Protein AF-A0A521BA36-F1 (afdb_monomer_lite)

Sequence (105 aa):
MSGQNHEHHVSSAGQLWAVAAGLFILTILTVVMAKFVAIPPPFDVIVALSIALVKAFLVAAFFMNLYWDTKFNAMLLLMAVAFFILMVSITLLDMLYRVDVVPSF

InterPro domains:
  IPR005171 Cytochrome C oxidase subunit IV, prokaryotes [PF03626] (17-88)
  IPR011743 Caa(3)-type oxidase, subunit IV [TIGR02229] (8-98)

pLDDT: mean 88.0, std 13.38, range [42.66, 97.88]

Organism: NCBI:txid1302730

Structure (mmCIF, N/CA/C/O backbone):
data_AF-A0A521BA36-F1
#
_entry.id   AF-A0A521BA36-F1
#
loop_
_atom_site.group_PDB
_atom_site.id
_atom_site.type_symbol
_atom_site.label_atom_id
_atom_site.label_alt_id
_atom_site.label_comp_id
_atom_site.label_asym_id
_atom_site.label_entity_id
_atom_site.label_seq_id
_atom_site.pdbx_PDB_ins_code
_atom_site.Cartn_x
_atom_site.Cartn_y
_atom_site.Cartn_z
_atom_site.occupancy
_atom_site.B_iso_or_equiv
_atom_site.auth_seq_id
_atom_site.auth_comp_id
_atom_site.auth_asym_id
_atom_site.auth_atom_id
_atom_site.pdbx_PDB_model_num
ATOM 1 N N . MET A 1 1 ? -18.124 18.150 35.391 1.00 43.41 1 MET A N 1
ATOM 2 C CA . MET A 1 1 ? -17.380 16.978 34.880 1.00 43.41 1 MET A CA 1
ATOM 3 C C . MET A 1 1 ? -18.405 15.904 34.533 1.00 43.41 1 MET A C 1
ATOM 5 O O . MET A 1 1 ? -18.776 15.131 35.403 1.00 43.41 1 MET A O 1
ATOM 9 N N . SER A 1 2 ? -18.973 15.930 33.321 1.00 42.66 2 SER A N 1
ATOM 10 C CA . SER A 1 2 ? -19.913 14.891 32.875 1.00 42.66 2 SER A CA 1
ATOM 11 C C . SER A 1 2 ? -19.108 13.699 32.366 1.00 42.66 2 SER A C 1
ATOM 13 O O . SER A 1 2 ? -18.384 13.833 31.380 1.00 42.66 2 SER A O 1
ATOM 15 N N . GLY A 1 3 ? -19.205 12.564 33.058 1.00 50.50 3 GLY A N 1
ATOM 16 C CA . GLY A 1 3 ? -18.595 11.307 32.638 1.00 50.50 3 GLY A CA 1
ATOM 17 C C . GLY A 1 3 ? -19.179 10.856 31.305 1.00 50.50 3 GLY A C 1
ATOM 18 O O . GLY A 1 3 ? -20.315 10.393 31.250 1.00 50.50 3 GLY A O 1
ATOM 19 N N . GLN A 1 4 ? -18.416 11.027 30.228 1.00 53.12 4 GLN A N 1
ATOM 20 C CA . GLN A 1 4 ? -18.701 10.376 28.958 1.00 53.12 4 GLN A CA 1
ATOM 21 C C . GLN A 1 4 ? -18.216 8.933 29.089 1.00 53.12 4 GLN A C 1
ATOM 23 O O . GLN A 1 4 ? -17.017 8.675 29.174 1.00 53.12 4 GLN A O 1
ATOM 28 N N . ASN A 1 5 ? -19.158 7.997 29.174 1.00 47.16 5 ASN A N 1
ATOM 29 C CA . ASN A 1 5 ? -18.866 6.577 29.054 1.00 47.16 5 ASN A CA 1
ATOM 30 C C . ASN A 1 5 ? -18.422 6.330 27.610 1.00 47.16 5 ASN A C 1
ATOM 32 O O . ASN A 1 5 ? -19.253 6.213 26.712 1.00 47.16 5 ASN A O 1
ATOM 36 N N . HIS A 1 6 ? -17.111 6.320 27.377 1.00 50.31 6 HIS A N 1
ATOM 37 C CA . HIS A 1 6 ? -16.539 5.836 26.131 1.00 50.31 6 HIS A CA 1
ATOM 38 C C . HIS A 1 6 ? -16.849 4.339 26.041 1.00 50.31 6 HIS A C 1
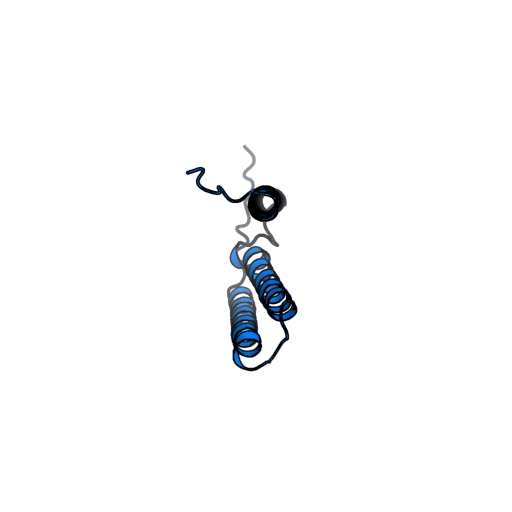ATOM 40 O O . HIS A 1 6 ? -16.138 3.519 26.622 1.00 50.31 6 HIS A O 1
ATOM 46 N N . GLU A 1 7 ? -17.945 3.979 25.369 1.00 51.84 7 GLU A N 1
ATOM 47 C CA . GLU A 1 7 ? -18.185 2.598 24.964 1.00 51.84 7 GLU A CA 1
ATOM 48 C C . GLU A 1 7 ? -16.989 2.158 24.116 1.00 51.84 7 GLU A C 1
ATOM 50 O O . GLU A 1 7 ? -16.784 2.607 22.988 1.00 51.84 7 GLU A O 1
ATOM 55 N N . HIS A 1 8 ? -16.144 1.320 24.708 1.00 50.41 8 HIS A N 1
ATOM 56 C CA . HIS A 1 8 ? -15.010 0.703 24.046 1.00 50.41 8 HIS A CA 1
ATOM 57 C C . HIS A 1 8 ? -15.593 -0.280 23.022 1.00 50.41 8 HIS A C 1
ATOM 59 O O . HIS A 1 8 ? -15.917 -1.417 23.363 1.00 50.41 8 HIS A O 1
ATOM 65 N N . HIS A 1 9 ? -15.822 0.170 21.784 1.00 57.59 9 HIS A N 1
ATOM 66 C CA . HIS A 1 9 ? -16.319 -0.694 20.714 1.00 57.59 9 HIS A CA 1
ATOM 67 C C . HIS A 1 9 ? -15.203 -1.663 20.315 1.00 57.59 9 HIS A C 1
ATOM 69 O O . HIS A 1 9 ? -14.395 -1.392 19.427 1.00 57.59 9 HIS A O 1
ATOM 75 N N . VAL A 1 10 ? -15.105 -2.773 21.045 1.00 62.84 10 VAL A N 1
ATOM 76 C CA . VAL A 1 10 ? -14.194 -3.867 20.728 1.00 62.84 10 VAL A CA 1
ATOM 77 C C . VAL A 1 10 ? -14.811 -4.629 19.562 1.00 62.84 10 VAL A C 1
ATOM 79 O O . VAL A 1 10 ? -15.920 -5.155 19.674 1.00 62.84 10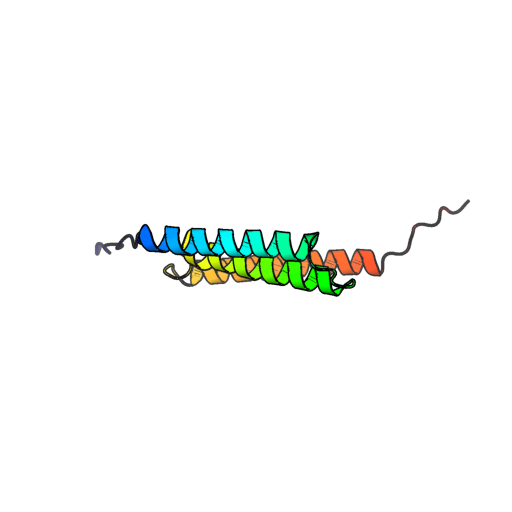 VAL A O 1
ATOM 82 N N . SER A 1 11 ? -14.112 -4.663 18.431 1.00 67.50 11 SER A N 1
ATOM 83 C CA . SER A 1 11 ? -14.543 -5.412 17.256 1.00 67.50 11 SER A CA 1
ATOM 84 C C . SER A 1 11 ? -14.768 -6.882 17.621 1.00 67.50 11 SER A C 1
ATOM 86 O O . SER A 1 11 ? -13.952 -7.520 18.291 1.00 67.50 11 SER A O 1
ATOM 88 N N . SER A 1 12 ? -15.921 -7.423 17.215 1.00 80.25 12 SER A N 1
ATOM 89 C CA . SER A 1 12 ? -16.283 -8.809 17.519 1.00 80.25 12 SER A CA 1
ATOM 90 C C . SER A 1 12 ? -15.224 -9.757 16.960 1.00 80.25 12 SER A C 1
ATOM 92 O O . SER A 1 12 ? -14.863 -9.672 15.783 1.00 80.25 12 SER A O 1
ATOM 94 N N . ALA A 1 13 ? -14.749 -10.696 17.783 1.00 82.50 13 ALA A N 1
ATOM 95 C CA . ALA A 1 13 ? -13.707 -11.648 17.395 1.00 82.50 13 ALA A CA 1
ATOM 96 C C . ALA A 1 13 ? -14.057 -12.412 16.103 1.00 82.50 13 ALA A C 1
ATOM 98 O O . ALA A 1 13 ? -13.178 -12.695 15.291 1.00 82.50 13 ALA A O 1
ATOM 99 N N . GLY A 1 14 ? -15.346 -12.688 15.868 1.00 86.69 14 GLY A N 1
ATOM 100 C CA . GLY A 1 14 ? -15.810 -13.331 14.637 1.00 86.69 14 GLY A CA 1
ATOM 101 C C . GLY A 1 14 ? -15.565 -12.489 13.381 1.00 86.69 14 GLY A C 1
ATOM 102 O O . GLY A 1 14 ? -15.202 -13.028 12.338 1.00 86.69 14 GLY A O 1
ATOM 103 N N . GLN A 1 15 ? -15.688 -11.164 13.479 1.00 86.88 15 GLN A N 1
ATOM 104 C CA . GLN A 1 15 ? -15.427 -10.272 12.353 1.00 86.88 15 GLN A CA 1
ATOM 105 C C . GLN A 1 15 ? -13.938 -10.228 12.000 1.00 86.88 15 GLN A C 1
ATOM 107 O O . GLN A 1 15 ? -13.588 -10.277 10.822 1.00 86.88 15 GLN A O 1
ATOM 112 N N . LEU A 1 16 ? -13.059 -10.194 13.004 1.00 89.75 16 LEU A N 1
ATOM 113 C CA . LEU A 1 16 ? -11.611 -10.218 12.785 1.00 89.75 16 LEU A CA 1
ATOM 114 C C . LEU A 1 16 ? -11.166 -11.519 12.106 1.00 89.75 16 LEU A C 1
ATOM 116 O O . LEU A 1 16 ? -10.366 -11.477 11.173 1.00 89.75 16 LEU A O 1
ATOM 120 N N . TRP A 1 17 ? -11.736 -12.661 12.501 1.00 92.62 17 TRP A N 1
ATOM 121 C CA . TRP A 1 17 ? -11.484 -13.942 11.836 1.00 92.62 17 TRP A CA 1
ATOM 122 C C . TRP A 1 17 ? -11.975 -13.973 10.386 1.00 92.62 17 TRP A C 1
ATOM 124 O O . TRP A 1 17 ? -11.270 -14.487 9.515 1.00 92.62 17 TRP A O 1
ATOM 134 N N . ALA A 1 18 ? -13.139 -13.384 10.098 1.00 92.19 18 ALA A N 1
ATOM 135 C CA . ALA A 1 18 ? -13.648 -13.285 8.732 1.00 92.19 18 ALA A CA 1
ATOM 136 C C . ALA A 1 18 ? -12.726 -12.436 7.836 1.00 92.19 18 ALA A C 1
ATOM 138 O O . ALA A 1 18 ? -12.382 -12.846 6.725 1.00 92.19 18 ALA A O 1
ATOM 139 N N . VAL A 1 19 ? -12.265 -11.283 8.332 1.00 93.88 19 VAL A N 1
ATOM 140 C CA . VAL A 1 19 ? -11.330 -10.418 7.592 1.00 93.88 19 VAL A CA 1
ATOM 141 C C . VAL A 1 19 ? -9.966 -11.096 7.441 1.00 93.88 19 VAL A C 1
ATOM 143 O O . VAL A 1 19 ? -9.384 -11.041 6.359 1.00 93.88 19 VAL A O 1
ATOM 146 N N . ALA A 1 20 ? -9.476 -11.793 8.471 1.00 93.81 20 ALA A N 1
ATOM 147 C CA . ALA A 1 20 ? -8.238 -12.569 8.399 1.00 93.81 20 ALA A CA 1
ATOM 148 C C . ALA A 1 20 ? -8.297 -13.629 7.289 1.00 93.81 20 ALA A C 1
ATOM 150 O O . ALA A 1 20 ? -7.379 -13.717 6.473 1.00 93.81 20 ALA A O 1
ATOM 151 N N . ALA A 1 21 ? -9.395 -14.385 7.203 1.00 95.56 21 ALA A N 1
ATOM 152 C CA . ALA A 1 21 ? -9.600 -15.353 6.128 1.00 95.56 21 ALA A CA 1
ATOM 153 C C . ALA A 1 21 ? -9.606 -14.672 4.746 1.00 95.56 21 ALA A C 1
ATOM 155 O O . ALA A 1 21 ? -8.940 -15.144 3.822 1.00 95.56 21 ALA A O 1
ATOM 156 N N . GLY A 1 22 ? -10.273 -13.520 4.616 1.00 95.69 22 GLY A N 1
ATOM 157 C CA . GLY A 1 22 ? -10.245 -12.710 3.394 1.00 95.69 22 GLY A CA 1
ATOM 158 C C . GLY A 1 22 ? -8.831 -12.274 2.989 1.00 95.69 22 GLY A C 1
ATOM 159 O O . GLY A 1 22 ? -8.450 -12.400 1.824 1.00 95.69 22 GLY A O 1
ATOM 160 N N . LEU A 1 23 ? -8.013 -11.829 3.948 1.00 96.38 23 LEU A N 1
ATOM 161 C CA . LEU A 1 23 ? -6.613 -11.458 3.710 1.00 96.38 23 LEU A CA 1
ATOM 162 C C . LEU A 1 23 ? -5.756 -12.653 3.276 1.00 96.38 23 LEU A C 1
ATOM 164 O O . LEU A 1 23 ? -4.902 -12.506 2.394 1.00 96.38 23 LEU A O 1
ATOM 168 N N . PHE A 1 24 ? -5.992 -13.834 3.847 1.00 96.69 24 PHE A N 1
ATOM 169 C CA . PHE A 1 24 ? -5.334 -15.067 3.413 1.00 96.69 24 PHE A CA 1
ATOM 170 C C . PHE A 1 24 ? -5.688 -15.412 1.964 1.00 96.69 24 PHE A C 1
ATOM 172 O O . PHE A 1 24 ? -4.786 -15.672 1.167 1.00 96.69 24 PHE A O 1
ATOM 179 N N . ILE A 1 25 ? -6.968 -15.327 1.591 1.00 97.06 25 ILE A N 1
ATOM 180 C CA . ILE A 1 25 ? -7.424 -15.563 0.212 1.00 97.06 25 ILE A CA 1
ATOM 181 C C . ILE A 1 25 ? -6.762 -14.572 -0.752 1.00 97.06 25 ILE A C 1
ATOM 183 O O . ILE A 1 25 ? -6.183 -14.983 -1.757 1.00 97.06 25 ILE A O 1
ATOM 187 N N . LEU A 1 26 ? -6.768 -13.276 -0.424 1.00 95.62 26 LEU A N 1
ATOM 188 C CA . LEU A 1 26 ? -6.087 -12.244 -1.215 1.00 95.62 26 LEU A CA 1
ATOM 189 C C . LEU A 1 26 ? -4.576 -12.508 -1.325 1.00 95.62 26 LEU A C 1
ATOM 191 O O . LEU A 1 26 ? -3.946 -12.135 -2.312 1.00 95.62 26 LEU A O 1
ATOM 195 N N . THR A 1 27 ? -3.965 -13.131 -0.318 1.00 96.31 27 THR A N 1
ATOM 196 C CA . THR A 1 27 ? -2.535 -13.475 -0.322 1.00 96.31 27 THR A CA 1
ATOM 197 C C . THR A 1 27 ? -2.226 -14.640 -1.236 1.00 96.31 27 THR A C 1
ATOM 199 O O . THR A 1 27 ? -1.314 -14.526 -2.055 1.00 96.31 27 THR A O 1
ATOM 202 N N . ILE A 1 28 ? -3.030 -15.697 -1.173 1.00 96.56 28 ILE A N 1
ATOM 203 C CA . ILE A 1 28 ? -2.958 -16.799 -2.131 1.00 96.56 28 ILE A CA 1
ATOM 204 C C . ILE A 1 28 ? -3.157 -16.252 -3.545 1.00 96.56 28 ILE A C 1
ATOM 206 O O . ILE A 1 28 ? -2.346 -16.539 -4.419 1.00 96.56 28 ILE A O 1
ATOM 210 N N . LEU A 1 29 ? -4.155 -15.386 -3.751 1.00 95.19 29 LEU A N 1
ATOM 211 C CA . LEU A 1 29 ? -4.407 -14.755 -5.043 1.00 95.19 29 LEU A CA 1
ATOM 212 C C . LEU A 1 29 ? -3.178 -13.995 -5.560 1.00 95.19 29 LEU A C 1
ATOM 214 O O . LEU A 1 29 ? -2.814 -14.171 -6.715 1.00 95.19 29 LEU A O 1
ATOM 218 N N . THR A 1 30 ? -2.491 -13.210 -4.724 1.00 94.81 30 THR A N 1
ATOM 219 C CA . THR A 1 30 ? -1.251 -12.527 -5.142 1.00 94.81 30 THR A CA 1
ATOM 220 C C . THR A 1 30 ? -0.172 -13.509 -5.584 1.00 94.81 30 THR A C 1
ATOM 222 O O . THR A 1 30 ? 0.459 -13.283 -6.611 1.00 94.81 30 THR A O 1
ATOM 225 N N . VAL A 1 31 ? 0.040 -14.601 -4.845 1.00 94.88 31 VAL A N 1
ATOM 226 C CA . VAL A 1 31 ? 1.040 -15.616 -5.219 1.00 94.88 31 VAL A CA 1
ATOM 227 C C . VAL A 1 31 ? 0.650 -16.308 -6.525 1.00 94.88 31 VAL A C 1
ATOM 229 O O . VAL A 1 31 ? 1.513 -16.537 -7.371 1.00 94.88 31 VAL A O 1
ATOM 232 N N . VAL A 1 32 ? -0.640 -16.601 -6.712 1.00 94.44 32 VAL A N 1
ATOM 233 C CA . VAL A 1 32 ? -1.162 -17.204 -7.943 1.00 94.44 32 VAL A CA 1
ATOM 234 C C . VAL A 1 32 ? -0.939 -16.276 -9.135 1.00 94.44 32 VAL A C 1
ATOM 236 O O . VAL A 1 32 ? -0.363 -16.709 -10.131 1.00 94.44 32 VAL A O 1
ATOM 239 N N . MET A 1 33 ? -1.320 -15.002 -9.015 1.00 92.88 33 MET A N 1
ATOM 240 C CA . MET A 1 33 ? -1.112 -14.007 -10.073 1.00 92.88 33 MET A CA 1
ATOM 241 C C . MET A 1 33 ? 0.374 -13.834 -10.398 1.00 92.88 33 MET A C 1
ATOM 243 O O . MET A 1 33 ? 0.732 -13.849 -11.565 1.00 92.88 33 MET A O 1
ATOM 247 N N . ALA A 1 34 ? 1.243 -13.765 -9.386 1.00 90.25 34 ALA A N 1
ATOM 248 C CA . ALA A 1 34 ? 2.668 -13.506 -9.587 1.00 90.25 34 ALA A CA 1
ATOM 249 C C . ALA A 1 34 ? 3.467 -14.704 -10.135 1.00 90.25 34 ALA A C 1
ATOM 251 O O . ALA A 1 34 ? 4.511 -14.510 -10.750 1.00 90.25 34 ALA A O 1
ATOM 252 N N . LYS A 1 35 ? 3.056 -15.952 -9.856 1.00 91.44 35 LYS A N 1
ATOM 253 C CA . LYS A 1 35 ? 3.842 -17.148 -10.231 1.00 91.44 35 LYS A CA 1
ATOM 254 C C . LYS A 1 35 ? 3.216 -18.014 -11.312 1.00 91.44 35 LYS A C 1
ATOM 256 O O . LYS A 1 35 ? 3.948 -18.729 -11.990 1.00 91.44 35 LYS A O 1
ATOM 261 N N . PHE A 1 36 ? 1.895 -18.004 -11.440 1.00 89.75 36 PHE A N 1
ATOM 262 C CA . PHE A 1 36 ? 1.179 -18.972 -12.273 1.00 89.75 36 PHE A CA 1
ATOM 263 C C . PHE A 1 36 ? 0.417 -18.322 -13.428 1.00 89.75 36 PHE A C 1
ATOM 265 O O . PHE A 1 36 ? -0.028 -19.030 -14.328 1.00 89.75 36 PHE A O 1
ATOM 272 N N . VAL A 1 37 ? 0.286 -16.993 -13.436 1.00 90.56 37 VAL A N 1
ATOM 273 C CA . VAL A 1 37 ? -0.353 -16.247 -14.522 1.00 90.56 37 VAL A CA 1
ATOM 274 C C . VAL A 1 37 ? 0.700 -15.413 -15.239 1.00 90.56 37 VAL A C 1
ATOM 276 O O . VAL A 1 37 ? 1.354 -14.569 -14.641 1.00 90.56 37 VAL A O 1
ATOM 279 N N . ALA A 1 38 ? 0.862 -15.644 -16.541 1.00 87.88 38 ALA A N 1
ATOM 280 C CA . ALA A 1 38 ? 1.753 -14.842 -17.368 1.00 87.88 38 ALA A CA 1
ATOM 281 C C . ALA A 1 38 ? 1.041 -13.549 -17.792 1.00 87.88 38 ALA A C 1
ATOM 283 O O . ALA A 1 38 ? 0.343 -13.516 -18.807 1.00 87.88 38 ALA A O 1
ATOM 284 N N . ILE A 1 39 ? 1.199 -12.491 -16.996 1.00 88.06 39 ILE A N 1
ATOM 285 C CA . ILE A 1 39 ? 0.727 -11.145 -17.334 1.00 88.06 39 ILE A CA 1
ATOM 286 C C . ILE A 1 39 ? 1.889 -10.380 -17.987 1.00 88.06 39 ILE A C 1
ATOM 288 O O . ILE A 1 39 ? 2.974 -10.312 -17.409 1.00 88.06 39 ILE A O 1
ATOM 292 N N . PRO A 1 40 ? 1.713 -9.801 -19.187 1.00 89.94 40 PRO A N 1
ATOM 293 C CA . PRO A 1 40 ? 2.778 -9.050 -19.836 1.00 89.94 40 PRO A CA 1
ATOM 294 C C . PRO A 1 40 ? 3.128 -7.773 -19.047 1.00 89.94 40 PRO A C 1
ATOM 296 O O . PRO A 1 40 ? 2.224 -7.059 -18.592 1.00 89.94 40 PRO A O 1
ATOM 299 N N . PRO A 1 41 ? 4.422 -7.427 -18.913 1.00 89.50 41 PRO A N 1
ATOM 300 C CA . PRO A 1 41 ? 4.829 -6.125 -18.395 1.00 89.50 41 PRO A CA 1
ATOM 301 C C . PRO A 1 41 ? 4.239 -4.986 -19.247 1.00 89.50 41 PRO A C 1
ATOM 303 O O . PRO A 1 41 ? 4.218 -5.108 -20.474 1.00 89.50 41 PRO A O 1
ATOM 306 N N . PRO A 1 42 ? 3.764 -3.876 -18.645 1.00 90.25 42 PRO A N 1
ATOM 307 C CA . PRO A 1 42 ? 3.827 -3.510 -17.222 1.00 90.25 42 PRO A CA 1
ATOM 308 C C . PRO A 1 42 ? 2.590 -3.918 -16.394 1.00 90.25 42 PRO A C 1
ATOM 310 O O . PRO A 1 42 ? 2.501 -3.579 -15.213 1.00 90.25 42 PRO A O 1
ATOM 313 N N . PHE A 1 43 ? 1.620 -4.618 -16.987 1.00 92.12 43 PHE A N 1
ATOM 314 C CA . PHE A 1 43 ? 0.326 -4.885 -16.350 1.00 92.12 43 PHE A CA 1
ATOM 315 C C . PHE A 1 43 ? 0.424 -5.791 -15.119 1.00 92.12 43 PHE A C 1
ATOM 317 O O . PHE A 1 43 ? -0.396 -5.659 -14.213 1.00 92.12 43 PHE A O 1
ATOM 324 N N . ASP A 1 44 ? 1.447 -6.644 -15.040 1.00 92.56 44 ASP A N 1
ATOM 325 C CA 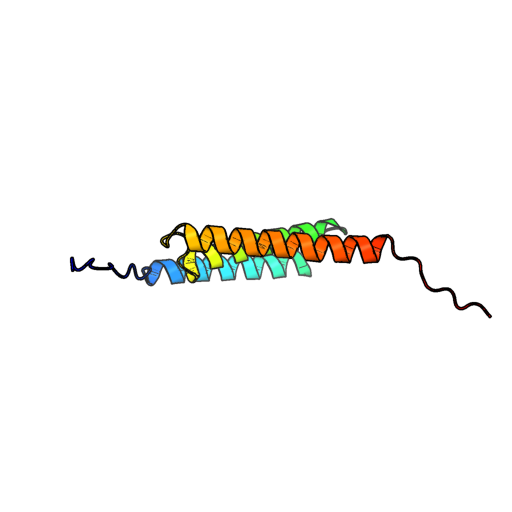. ASP A 1 44 ? 1.715 -7.485 -13.865 1.00 92.56 44 ASP A CA 1
ATOM 326 C C . ASP A 1 44 ? 1.876 -6.644 -12.583 1.00 92.56 44 ASP A C 1
ATOM 328 O O . ASP A 1 44 ? 1.206 -6.865 -11.573 1.00 92.56 44 ASP A O 1
ATOM 332 N N . VAL A 1 45 ? 2.663 -5.565 -12.660 1.00 92.44 45 VAL A N 1
ATOM 333 C CA . VAL A 1 45 ? 2.894 -4.653 -11.529 1.00 92.44 45 VAL A CA 1
ATOM 334 C C . VAL A 1 45 ? 1.605 -3.94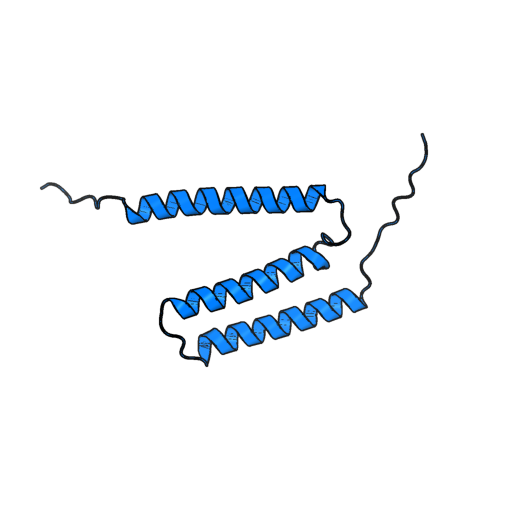4 -11.116 1.00 92.44 45 VAL A C 1
ATOM 336 O O . VAL A 1 45 ? 1.321 -3.816 -9.925 1.00 92.44 45 VAL A O 1
ATOM 339 N N . ILE A 1 46 ? 0.794 -3.513 -12.087 1.00 94.38 46 ILE A N 1
ATOM 340 C CA . ILE A 1 46 ? -0.487 -2.843 -11.821 1.00 94.38 46 ILE A CA 1
ATOM 341 C C . ILE A 1 46 ? -1.434 -3.792 -11.078 1.00 94.38 46 ILE A C 1
ATOM 343 O O . ILE A 1 46 ? -2.061 -3.393 -10.092 1.00 94.38 46 ILE A O 1
ATOM 347 N N . VAL A 1 47 ? -1.516 -5.054 -11.505 1.00 93.94 47 VAL A N 1
ATOM 348 C CA . VAL A 1 47 ? -2.352 -6.073 -10.855 1.00 93.94 47 VAL A CA 1
ATOM 349 C C . VAL A 1 47 ? -1.850 -6.366 -9.440 1.00 93.94 47 VAL A C 1
ATOM 351 O O . VAL A 1 47 ? -2.647 -6.359 -8.497 1.00 93.94 47 VAL A O 1
ATOM 354 N N . ALA A 1 48 ? -0.541 -6.547 -9.259 1.00 93.94 48 ALA A N 1
ATOM 355 C CA . ALA A 1 48 ? 0.056 -6.791 -7.949 1.00 93.94 48 ALA A CA 1
ATOM 356 C C . ALA A 1 48 ? -0.224 -5.642 -6.960 1.00 93.94 48 ALA A C 1
ATOM 358 O O . ALA A 1 48 ? -0.673 -5.888 -5.834 1.00 93.94 48 ALA A O 1
ATOM 359 N N . LEU A 1 49 ? -0.033 -4.391 -7.391 1.00 95.31 49 LEU A N 1
ATOM 360 C CA . LEU A 1 49 ? -0.315 -3.200 -6.584 1.00 95.31 49 LEU A CA 1
ATOM 361 C C . LEU A 1 49 ? -1.808 -3.041 -6.279 1.00 95.31 49 LEU A C 1
ATOM 363 O O . LEU A 1 49 ? -2.164 -2.694 -5.153 1.00 95.31 49 LEU A O 1
ATOM 367 N N . SER A 1 50 ? -2.686 -3.348 -7.235 1.00 95.62 50 SER A N 1
ATOM 368 C CA . SER A 1 50 ? -4.139 -3.295 -7.024 1.00 95.62 50 SER A CA 1
ATOM 369 C C . SER A 1 50 ? -4.578 -4.269 -5.929 1.00 95.62 50 SER A C 1
ATOM 371 O O . SER A 1 50 ? -5.315 -3.895 -5.015 1.00 95.62 50 SER A O 1
ATOM 373 N N . ILE A 1 51 ? -4.072 -5.507 -5.956 1.00 96.06 51 ILE A N 1
ATOM 374 C CA . ILE A 1 51 ? -4.373 -6.498 -4.914 1.00 96.06 51 ILE A CA 1
ATOM 375 C C . ILE A 1 51 ? -3.785 -6.058 -3.563 1.00 96.06 51 ILE A C 1
ATOM 377 O O . ILE A 1 51 ? -4.434 -6.213 -2.524 1.00 96.06 51 ILE A O 1
ATOM 381 N N . ALA A 1 52 ? -2.576 -5.488 -3.556 1.00 96.38 52 ALA A N 1
ATOM 382 C CA . ALA A 1 52 ? -1.953 -4.967 -2.341 1.00 96.38 52 ALA A CA 1
ATOM 383 C C . ALA A 1 52 ? -2.763 -3.819 -1.711 1.00 96.38 52 ALA A C 1
ATOM 385 O O . ALA A 1 52 ? -2.949 -3.810 -0.493 1.00 96.38 52 ALA A O 1
ATOM 386 N N . LEU A 1 53 ? -3.310 -2.905 -2.520 1.00 96.19 53 LEU A N 1
ATOM 387 C CA . LEU A 1 53 ? -4.179 -1.815 -2.062 1.00 96.19 53 LEU A CA 1
ATOM 388 C C . LEU A 1 53 ? -5.452 -2.337 -1.388 1.00 96.19 53 LEU A C 1
ATOM 390 O O . LEU A 1 53 ? -5.810 -1.861 -0.313 1.00 96.19 53 LEU A O 1
ATOM 394 N N . VAL A 1 54 ? -6.101 -3.352 -1.965 1.00 96.88 54 VAL A N 1
ATOM 395 C CA . VAL A 1 54 ? -7.298 -3.968 -1.364 1.00 96.88 54 VAL A CA 1
ATOM 396 C C . VAL A 1 54 ? -6.979 -4.584 0.002 1.00 96.88 54 VAL A C 1
ATOM 398 O O . VAL A 1 54 ? -7.742 -4.407 0.953 1.00 96.88 54 VAL A O 1
ATOM 401 N N . LYS A 1 55 ? -5.831 -5.260 0.140 1.00 96.94 55 LYS A N 1
ATOM 402 C CA . LYS A 1 55 ? -5.386 -5.797 1.438 1.00 96.94 55 LYS A CA 1
ATOM 403 C C . LYS A 1 55 ? -5.129 -4.689 2.451 1.00 96.94 55 LYS A C 1
ATOM 405 O O . LYS A 1 55 ? -5.611 -4.780 3.577 1.00 96.94 55 LYS A O 1
ATOM 410 N N . ALA A 1 56 ? -4.389 -3.654 2.053 1.00 95.75 56 ALA A N 1
ATOM 411 C CA . ALA A 1 56 ? -4.090 -2.516 2.915 1.00 95.75 56 ALA A CA 1
ATOM 412 C C . ALA A 1 56 ? -5.379 -1.831 3.391 1.00 95.75 56 ALA A C 1
ATOM 414 O O . ALA A 1 56 ? -5.500 -1.510 4.572 1.00 95.75 56 ALA A O 1
ATOM 415 N N . PHE A 1 57 ? -6.371 -1.694 2.505 1.00 95.06 57 PHE A N 1
ATOM 416 C CA . PHE A 1 57 ? -7.684 -1.160 2.850 1.00 95.06 57 PHE A CA 1
ATOM 417 C C . PHE A 1 57 ? -8.428 -2.038 3.865 1.00 95.06 57 PHE A C 1
ATOM 419 O O . PHE A 1 57 ? -8.927 -1.510 4.854 1.00 95.06 57 PHE A O 1
ATOM 426 N N . LEU A 1 58 ? -8.461 -3.366 3.684 1.00 94.69 58 LEU A N 1
ATOM 427 C CA . LEU A 1 58 ? -9.075 -4.287 4.655 1.00 94.69 58 LEU A CA 1
ATOM 428 C C . LEU A 1 58 ? -8.414 -4.190 6.039 1.00 94.69 58 LEU A C 1
ATOM 430 O O . LEU A 1 58 ? -9.105 -4.170 7.058 1.00 94.69 58 LEU A O 1
ATOM 434 N N . VAL A 1 59 ? -7.082 -4.114 6.077 1.00 95.19 59 VAL A N 1
ATOM 435 C CA . VAL A 1 59 ? -6.325 -3.967 7.328 1.00 95.19 59 VAL A CA 1
ATOM 436 C C . VAL A 1 59 ? -6.640 -2.628 7.995 1.00 95.19 59 VAL A C 1
ATOM 438 O O . VAL A 1 59 ? -6.980 -2.608 9.178 1.00 95.19 59 VAL A O 1
ATOM 441 N N . ALA A 1 60 ? -6.584 -1.526 7.247 1.00 94.12 60 ALA A N 1
ATOM 442 C CA . ALA A 1 60 ? -6.880 -0.200 7.778 1.00 94.12 60 ALA A CA 1
ATOM 443 C C . ALA A 1 60 ? -8.330 -0.099 8.273 1.00 94.12 60 ALA A C 1
ATOM 445 O O . ALA A 1 60 ? -8.569 0.343 9.389 1.00 94.12 60 ALA A O 1
ATOM 446 N N . ALA A 1 61 ? -9.303 -0.567 7.492 1.00 92.00 61 ALA A N 1
ATOM 447 C CA . ALA A 1 61 ? -10.711 -0.482 7.858 1.00 92.00 61 ALA A CA 1
ATOM 448 C C . ALA A 1 61 ? -11.045 -1.304 9.116 1.00 92.00 61 ALA A C 1
ATOM 450 O O . ALA A 1 61 ? -11.703 -0.789 10.019 1.00 92.00 61 ALA A O 1
ATOM 451 N N . PHE A 1 62 ? -10.588 -2.561 9.195 1.00 91.50 62 PHE A N 1
ATOM 452 C CA . PHE A 1 62 ? -11.068 -3.501 10.214 1.00 91.50 62 PHE A CA 1
ATOM 453 C C . PHE A 1 62 ? -10.066 -3.791 11.335 1.00 91.50 62 PHE A C 1
ATOM 455 O O . PHE A 1 62 ? -10.453 -3.778 12.500 1.00 91.50 62 PHE A O 1
ATOM 462 N N . PHE A 1 63 ? -8.787 -4.028 11.026 1.00 89.50 63 PHE A N 1
ATOM 463 C CA . PHE A 1 63 ? -7.780 -4.335 12.055 1.00 89.50 63 PHE A CA 1
ATOM 464 C C . PHE A 1 63 ? -7.321 -3.093 12.814 1.00 89.50 63 PHE A C 1
ATOM 466 O O . PHE A 1 63 ? -7.088 -3.171 14.016 1.00 89.50 63 PHE A O 1
ATOM 473 N N . MET A 1 64 ? -7.237 -1.943 12.141 1.00 91.88 64 MET A N 1
ATOM 474 C CA . MET A 1 64 ? -6.992 -0.660 12.814 1.00 91.88 64 MET A CA 1
ATOM 475 C C . MET A 1 64 ? -8.277 -0.044 13.384 1.00 91.88 64 MET A C 1
ATOM 477 O O . MET A 1 64 ? -8.239 1.067 13.898 1.00 91.88 64 MET A O 1
ATOM 481 N N . ASN A 1 65 ? -9.413 -0.748 13.279 1.00 88.50 65 ASN A N 1
ATOM 482 C CA . ASN A 1 65 ? -10.733 -0.296 13.719 1.00 88.50 65 ASN A CA 1
ATOM 483 C C . ASN A 1 65 ? -11.192 1.034 13.086 1.00 88.50 65 ASN A C 1
ATOM 485 O O . ASN A 1 65 ? -12.149 1.643 13.555 1.00 88.50 65 ASN A O 1
ATOM 489 N N . LEU A 1 66 ? -10.546 1.479 12.001 1.00 89.94 66 LEU A N 1
ATOM 490 C CA . LEU A 1 66 ? -10.751 2.804 11.414 1.00 89.94 66 LEU A CA 1
ATOM 491 C C . LEU A 1 66 ? -12.169 3.003 10.876 1.00 89.94 66 LEU A C 1
ATOM 493 O O . LEU A 1 66 ? -12.650 4.130 10.808 1.00 89.94 66 LEU A O 1
ATOM 497 N N . TYR A 1 67 ? -12.840 1.912 10.501 1.00 87.75 67 TYR A N 1
ATOM 498 C CA . TYR A 1 67 ? -14.229 1.938 10.053 1.00 87.75 67 TYR A CA 1
ATOM 499 C C . TYR A 1 67 ? -15.202 2.402 11.151 1.00 87.75 67 TYR A C 1
ATOM 501 O O . TYR A 1 67 ? -16.215 3.025 10.838 1.00 87.75 67 TYR A O 1
ATOM 509 N N . TRP A 1 68 ? -14.894 2.131 12.423 1.00 86.62 68 TRP A N 1
ATOM 510 C CA . TRP A 1 68 ? -15.725 2.522 13.572 1.00 86.62 68 TRP A CA 1
ATOM 511 C C . TRP A 1 68 ? -15.113 3.633 14.423 1.00 86.62 68 TRP A C 1
ATOM 513 O O . TRP A 1 68 ? -15.759 4.130 15.344 1.00 86.62 68 TRP A O 1
ATOM 523 N N . ASP A 1 69 ? -13.873 4.009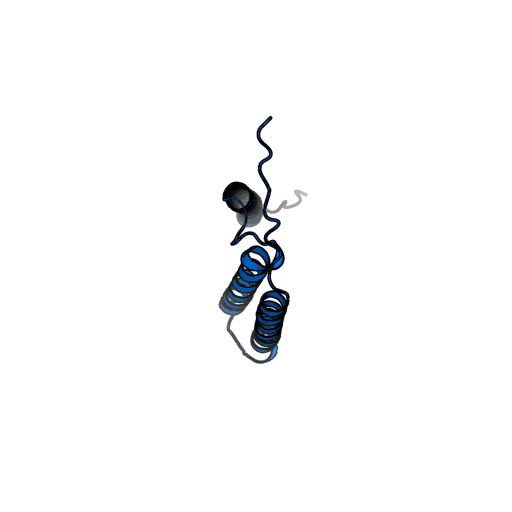 14.139 1.00 86.69 69 ASP A N 1
ATOM 524 C CA . ASP A 1 69 ? -13.176 5.075 14.838 1.00 86.69 69 ASP A CA 1
ATOM 525 C C . ASP A 1 69 ? -13.640 6.463 14.361 1.00 86.69 69 ASP A C 1
ATOM 527 O O . ASP A 1 69 ? -14.389 6.647 13.395 1.00 86.69 69 ASP A O 1
ATOM 531 N N . THR A 1 70 ? -13.176 7.487 15.060 1.00 86.56 70 THR A N 1
ATOM 532 C CA . THR A 1 70 ? -13.357 8.881 14.694 1.00 86.56 70 THR A CA 1
ATOM 533 C C . THR A 1 70 ? -12.783 9.173 13.306 1.00 86.56 70 THR A C 1
ATOM 535 O O . THR A 1 70 ? -11.700 8.728 12.918 1.00 86.56 70 THR A O 1
ATOM 538 N N . LYS A 1 71 ? -13.482 10.034 12.557 1.00 88.69 71 LYS A N 1
ATOM 539 C CA . LYS A 1 71 ? -13.070 10.455 11.205 1.00 88.69 71 LYS A CA 1
ATOM 540 C C . LYS A 1 71 ? -11.706 11.162 11.175 1.00 88.69 71 LYS A C 1
ATOM 542 O O . LYS A 1 71 ? -11.114 11.293 10.108 1.00 88.69 71 LYS A O 1
ATOM 547 N N . PHE A 1 72 ? -11.208 11.609 12.330 1.00 92.56 72 PHE A N 1
ATOM 548 C CA . PHE A 1 72 ? -9.906 12.255 12.461 1.00 92.56 72 PHE A CA 1
ATOM 549 C C . PHE A 1 72 ? -8.755 11.313 12.088 1.00 92.56 72 PHE A C 1
ATOM 551 O O . PHE A 1 72 ? -7.898 11.691 11.291 1.00 92.56 72 PHE A O 1
ATOM 558 N N . ASN A 1 73 ? -8.774 10.066 12.568 1.00 91.75 73 ASN A N 1
ATOM 559 C CA . ASN A 1 73 ? -7.722 9.094 12.260 1.00 91.75 73 ASN A CA 1
ATOM 560 C C . ASN A 1 73 ? -7.727 8.709 10.773 1.00 91.75 73 ASN A C 1
ATOM 562 O O . ASN A 1 73 ? -6.668 8.566 10.161 1.00 91.75 73 ASN A O 1
ATOM 566 N N . ALA A 1 74 ? -8.908 8.629 10.153 1.00 92.88 74 ALA A N 1
ATOM 567 C CA . ALA A 1 74 ? -9.023 8.373 8.719 1.00 92.88 74 ALA A CA 1
ATOM 568 C C . ALA A 1 74 ? -8.475 9.542 7.887 1.00 92.88 74 ALA A C 1
ATOM 570 O O . ALA A 1 74 ? -7.749 9.328 6.916 1.00 92.88 74 ALA A O 1
ATOM 571 N N . MET A 1 75 ? -8.762 10.781 8.295 1.00 95.75 75 MET A N 1
ATOM 572 C CA . MET A 1 75 ? -8.195 11.976 7.669 1.00 95.75 75 MET A CA 1
ATOM 573 C C . MET A 1 75 ? -6.667 12.013 7.798 1.00 95.75 75 MET A C 1
ATOM 575 O O . MET A 1 75 ? -5.985 12.328 6.824 1.00 95.75 75 MET A O 1
ATOM 579 N N . LEU A 1 76 ? -6.124 11.653 8.965 1.00 95.62 76 LEU A N 1
ATOM 580 C CA . LEU A 1 76 ? -4.680 11.585 9.185 1.00 95.62 76 LEU A CA 1
ATOM 581 C C . LEU A 1 76 ? -4.015 10.542 8.276 1.00 95.62 76 LEU A C 1
ATOM 583 O O . LEU A 1 76 ? -2.997 10.842 7.654 1.00 95.62 76 LEU A O 1
ATOM 587 N N . LEU A 1 77 ? -4.614 9.353 8.144 1.00 95.00 77 LEU A N 1
ATOM 588 C CA . LEU A 1 77 ? -4.138 8.320 7.220 1.00 95.00 77 LEU A CA 1
ATOM 589 C C . LEU A 1 77 ? -4.120 8.831 5.773 1.00 95.00 77 LEU A C 1
ATOM 591 O O . LEU A 1 77 ? -3.124 8.658 5.072 1.00 95.00 77 LEU A O 1
ATOM 595 N N . LEU A 1 78 ? -5.193 9.491 5.329 1.00 95.44 78 LEU A N 1
ATOM 596 C CA . LEU A 1 78 ? -5.271 10.054 3.979 1.00 95.44 78 LEU A CA 1
ATOM 597 C C . LEU A 1 78 ? -4.206 11.130 3.743 1.00 95.44 78 LEU A C 1
ATOM 599 O O . LEU A 1 78 ? -3.579 11.137 2.685 1.00 95.44 78 LEU A O 1
ATOM 603 N N . MET A 1 79 ? -3.952 11.997 4.727 1.00 97.75 79 MET A N 1
ATOM 604 C CA . MET A 1 79 ? -2.888 13.004 4.642 1.00 97.75 79 MET A CA 1
ATOM 605 C C . MET A 1 79 ? -1.496 12.368 4.594 1.00 97.75 79 MET A C 1
ATOM 607 O O . MET A 1 79 ? -0.660 12.797 3.799 1.00 97.75 79 MET A O 1
ATOM 611 N N . ALA A 1 80 ? -1.258 11.314 5.376 1.00 96.81 80 ALA A N 1
ATOM 612 C CA . ALA A 1 80 ? -0.005 10.566 5.333 1.00 96.81 80 ALA A CA 1
ATOM 613 C C . ALA A 1 80 ? 0.220 9.910 3.959 1.00 96.81 80 ALA A C 1
ATOM 615 O O . ALA A 1 80 ? 1.313 10.009 3.403 1.00 96.81 80 ALA A O 1
ATOM 616 N N . VAL A 1 81 ? -0.817 9.299 3.373 1.00 96.62 81 VAL A N 1
ATOM 617 C CA . VAL A 1 81 ? -0.748 8.704 2.027 1.00 96.62 81 VAL A CA 1
ATOM 618 C C . VAL A 1 81 ? -0.545 9.773 0.952 1.00 96.62 81 VAL A C 1
ATOM 620 O O . VAL A 1 81 ? 0.273 9.581 0.055 1.00 96.62 81 VAL A O 1
ATOM 623 N N . ALA A 1 82 ? -1.229 10.916 1.045 1.00 97.69 82 ALA A N 1
ATOM 624 C CA . ALA A 1 82 ? -1.044 12.023 0.110 1.00 97.69 82 ALA A CA 1
ATOM 625 C C . ALA A 1 82 ? 0.396 12.559 0.148 1.00 97.69 82 ALA A C 1
ATOM 627 O O . ALA A 1 82 ? 1.016 12.746 -0.900 1.00 97.69 82 ALA A O 1
ATOM 628 N N . PHE A 1 83 ? 0.954 12.744 1.347 1.00 97.88 83 PHE A N 1
ATOM 629 C CA . PHE A 1 83 ? 2.339 13.179 1.514 1.00 97.88 83 PHE A CA 1
ATOM 630 C C . PHE A 1 83 ? 3.340 12.126 1.020 1.00 97.88 83 PHE A C 1
ATOM 632 O O . PHE A 1 83 ? 4.320 12.467 0.359 1.00 97.88 83 PHE A O 1
ATOM 639 N N . PHE A 1 84 ? 3.071 10.842 1.270 1.00 96.69 84 PHE A N 1
ATOM 640 C CA . PHE A 1 84 ? 3.865 9.738 0.735 1.00 96.69 84 PHE A CA 1
ATOM 641 C C . PHE A 1 84 ? 3.891 9.749 -0.799 1.00 96.69 84 PHE A C 1
ATOM 643 O O . PHE A 1 84 ? 4.968 9.710 -1.390 1.00 96.69 84 PHE A O 1
ATOM 650 N N . ILE A 1 85 ? 2.729 9.866 -1.451 1.00 97.19 85 ILE A N 1
ATOM 651 C CA . ILE A 1 85 ? 2.636 9.933 -2.917 1.00 97.19 85 ILE A CA 1
ATOM 652 C C . ILE A 1 85 ? 3.374 11.162 -3.447 1.00 97.19 85 ILE A C 1
ATOM 654 O O . ILE A 1 85 ? 4.092 11.047 -4.439 1.00 97.19 85 ILE A O 1
ATOM 658 N N . LEU A 1 86 ? 3.239 12.317 -2.789 1.00 97.44 86 LEU A N 1
ATOM 659 C CA . LEU A 1 86 ? 3.960 13.538 -3.151 1.00 97.44 86 LEU A CA 1
ATOM 660 C C . LEU A 1 86 ? 5.477 13.305 -3.120 1.00 97.44 86 LEU A C 1
ATOM 662 O O . LEU A 1 86 ? 6.156 13.583 -4.106 1.00 97.44 86 LEU A O 1
ATOM 666 N N . MET A 1 87 ? 6.002 12.752 -2.025 1.00 97.38 87 MET A N 1
ATOM 667 C CA . MET A 1 87 ? 7.433 12.472 -1.873 1.00 97.38 87 MET A CA 1
ATOM 668 C C . MET A 1 87 ? 7.937 11.471 -2.916 1.00 97.38 87 MET A C 1
ATOM 670 O O . MET A 1 87 ? 8.919 11.749 -3.604 1.00 97.38 87 MET A O 1
ATOM 674 N N . VAL A 1 88 ? 7.234 10.349 -3.096 1.00 96.81 88 VAL A N 1
ATOM 675 C CA . VAL A 1 88 ? 7.595 9.332 -4.096 1.00 96.81 88 VAL A CA 1
ATOM 676 C C . VAL A 1 88 ? 7.569 9.919 -5.506 1.00 96.81 88 VAL A C 1
ATOM 678 O O . VAL A 1 88 ? 8.496 9.692 -6.281 1.00 96.81 88 VAL A O 1
ATOM 681 N N . SER A 1 89 ? 6.559 10.725 -5.835 1.00 96.94 89 SER A N 1
ATOM 682 C CA . SER A 1 89 ? 6.439 11.342 -7.160 1.00 96.94 89 SER A CA 1
ATOM 683 C C . SER A 1 89 ? 7.600 12.289 -7.450 1.00 96.94 89 SER A C 1
ATOM 685 O O . SER A 1 89 ? 8.154 12.237 -8.543 1.00 96.94 89 SER A O 1
ATOM 687 N N . ILE A 1 90 ? 8.023 13.101 -6.474 1.00 96.56 90 ILE A N 1
ATOM 688 C CA . ILE A 1 90 ? 9.197 13.974 -6.628 1.00 96.56 90 ILE A CA 1
ATOM 689 C C . ILE A 1 90 ? 10.458 13.140 -6.875 1.00 96.56 90 ILE A C 1
ATOM 691 O O . ILE A 1 90 ? 11.211 13.443 -7.796 1.00 96.56 90 ILE A O 1
ATOM 695 N N . THR A 1 91 ? 10.671 12.061 -6.115 1.00 95.88 91 THR A N 1
ATOM 696 C CA . THR A 1 91 ? 11.842 11.190 -6.324 1.00 95.88 91 THR A CA 1
ATOM 697 C C . THR A 1 91 ? 11.815 10.459 -7.667 1.00 95.88 91 THR A C 1
ATOM 699 O O . THR A 1 91 ? 12.858 10.285 -8.291 1.00 95.88 91 THR A O 1
ATOM 702 N N . LEU A 1 92 ? 10.631 10.064 -8.149 1.00 96.06 92 LEU A N 1
ATOM 703 C CA . LEU A 1 92 ? 10.486 9.450 -9.469 1.00 96.06 92 LEU A CA 1
ATOM 704 C C . LEU A 1 92 ? 10.741 10.452 -10.593 1.00 96.06 92 LEU A C 1
ATOM 706 O O . LEU A 1 92 ? 11.376 10.097 -11.580 1.00 96.06 92 LEU A O 1
ATOM 710 N N . LEU A 1 93 ? 10.272 11.693 -10.444 1.00 96.19 93 LEU A N 1
ATOM 711 C CA . LEU A 1 93 ? 10.565 12.767 -11.391 1.00 96.19 93 LEU A CA 1
ATOM 712 C C . LEU A 1 93 ? 12.071 13.042 -11.451 1.00 96.19 93 LEU A C 1
ATOM 714 O O . LEU A 1 93 ? 12.610 13.143 -12.549 1.00 96.19 93 LEU A O 1
ATOM 718 N N . ASP A 1 94 ? 12.756 13.096 -10.305 1.00 94.06 94 ASP A N 1
ATOM 719 C CA . ASP A 1 94 ?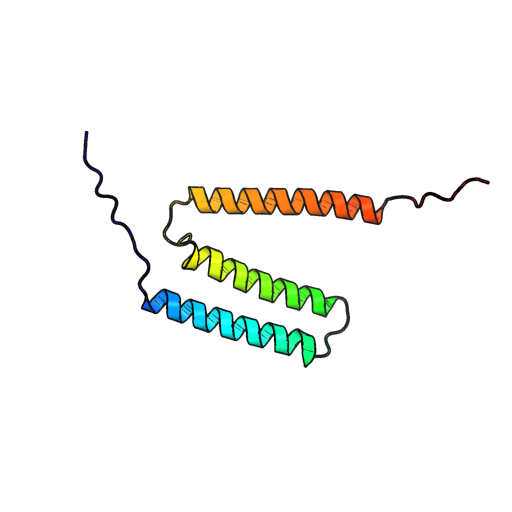 14.217 13.222 -10.273 1.00 94.06 94 ASP A CA 1
ATOM 720 C C . ASP A 1 94 ? 14.878 12.080 -11.051 1.00 94.06 94 ASP A C 1
ATOM 722 O O . ASP A 1 94 ? 15.606 12.336 -12.001 1.00 94.06 94 ASP A O 1
ATOM 726 N N . MET A 1 95 ? 14.540 10.823 -10.753 1.00 92.88 95 MET A N 1
ATOM 727 C CA . MET A 1 95 ? 15.112 9.671 -11.457 1.00 92.88 95 MET A CA 1
ATOM 728 C C . MET A 1 95 ? 14.872 9.708 -12.975 1.00 92.88 95 MET A C 1
ATOM 730 O O . MET A 1 95 ? 15.732 9.275 -13.737 1.00 92.88 95 MET A O 1
ATOM 734 N N . LEU A 1 96 ? 13.717 10.211 -13.419 1.00 93.62 96 LEU A N 1
ATOM 735 C CA . LEU A 1 96 ? 13.338 10.212 -14.831 1.00 93.62 96 LEU A CA 1
ATOM 736 C C . LEU A 1 96 ? 14.014 11.328 -15.644 1.00 93.62 96 LEU A C 1
ATOM 738 O O . LEU A 1 96 ? 14.239 11.152 -16.840 1.00 93.62 96 LEU A O 1
ATOM 742 N N . TYR A 1 97 ? 14.318 12.466 -15.014 1.00 92.81 97 TYR A N 1
ATOM 743 C CA . TYR A 1 97 ? 14.891 13.645 -15.680 1.00 92.81 97 TYR A CA 1
ATOM 744 C C . TYR A 1 97 ? 16.343 13.936 -15.294 1.00 92.81 97 TYR A C 1
ATOM 746 O O . TYR A 1 97 ? 16.959 14.842 -15.862 1.00 92.81 97 TYR A O 1
ATOM 754 N N . ARG A 1 98 ? 16.904 13.199 -14.335 1.00 88.44 98 ARG A N 1
ATOM 755 C CA . ARG A 1 98 ? 18.293 13.356 -13.916 1.00 88.44 98 ARG A CA 1
ATOM 756 C C . ARG A 1 98 ? 19.228 13.018 -15.071 1.00 88.44 98 ARG A C 1
ATOM 758 O O . ARG A 1 98 ? 19.170 11.938 -15.646 1.00 88.44 98 ARG A O 1
ATOM 765 N N . VAL A 1 99 ? 20.116 13.960 -15.380 1.00 88.31 99 VAL A N 1
ATOM 766 C CA . VAL A 1 99 ? 21.195 13.749 -16.346 1.00 88.31 99 VAL A CA 1
ATOM 767 C C . VAL A 1 99 ? 22.278 12.883 -15.708 1.00 88.31 99 VAL A C 1
ATOM 769 O O . VAL A 1 99 ? 22.698 13.132 -14.572 1.00 88.31 99 VAL A O 1
ATOM 772 N N . ASP A 1 100 ? 22.736 11.875 -16.444 1.00 83.25 100 ASP A N 1
ATOM 773 C CA . ASP A 1 100 ? 23.860 11.053 -16.017 1.00 83.25 100 ASP A CA 1
ATOM 774 C C . ASP A 1 100 ? 25.138 11.894 -15.984 1.00 83.25 100 ASP A C 1
ATOM 776 O O . ASP A 1 100 ? 25.459 12.634 -16.918 1.00 83.25 100 ASP A O 1
ATOM 780 N N . VAL A 1 101 ? 25.888 11.773 -14.891 1.00 79.12 101 VAL A N 1
ATOM 781 C CA . VAL A 1 101 ? 27.200 12.408 -14.767 1.00 79.12 101 VAL A CA 1
ATOM 782 C C . VAL A 1 101 ? 28.187 11.680 -15.675 1.00 79.12 101 VAL A C 1
ATOM 784 O O . VAL A 1 101 ? 28.765 10.661 -15.306 1.00 79.12 101 VAL A O 1
ATOM 787 N N . VAL A 1 102 ? 28.381 12.197 -16.886 1.00 79.81 102 VAL A N 1
ATOM 788 C CA . VAL A 1 102 ? 29.484 11.761 -17.743 1.00 79.81 102 VAL A CA 1
ATOM 789 C C . VAL A 1 102 ? 30.791 12.312 -17.165 1.00 79.81 102 VAL A C 1
ATOM 791 O O . VAL A 1 102 ? 30.914 13.529 -17.010 1.00 79.81 102 VAL A O 1
ATOM 794 N N . PRO A 1 103 ? 31.762 11.457 -16.793 1.00 79.44 103 PRO A N 1
ATOM 795 C CA . PRO A 1 103 ? 33.039 11.945 -16.302 1.00 79.44 103 PRO A CA 1
ATOM 796 C C . PRO A 1 103 ? 33.734 12.697 -17.439 1.00 79.44 103 PRO A C 1
ATOM 798 O O . PRO A 1 103 ? 34.023 12.124 -18.490 1.00 79.44 103 PRO A O 1
ATOM 801 N N . SER A 1 104 ? 33.972 13.993 -17.243 1.00 75.81 104 SER A N 1
ATOM 802 C CA . SER A 1 104 ? 34.863 14.754 -18.110 1.00 75.81 104 SER A CA 1
ATOM 803 C C . SER A 1 104 ? 36.283 14.260 -17.853 1.00 75.81 104 SER A C 1
ATOM 805 O O . SER A 1 104 ? 36.788 14.422 -16.740 1.00 75.81 104 SER A O 1
ATOM 807 N N . PHE A 1 105 ? 36.888 13.621 -18.855 1.00 67.25 105 PHE A N 1
ATOM 808 C CA . PHE A 1 105 ? 38.344 13.504 -18.918 1.00 67.25 105 PHE A CA 1
ATOM 809 C C . PHE A 1 105 ? 38.984 14.894 -18.872 1.00 67.25 105 PHE A C 1
ATOM 811 O O . PHE A 1 105 ? 38.381 15.831 -19.450 1.00 67.25 105 PHE A O 1
#

Radius of gyration: 20.87 Å; chains: 1; bounding box: 58×36×55 Å

Secondary structure (DSSP, 8-state):
---------PPPHHHHHHHHHHHHHHHHHHHHHHHHS-PPTTHHHHHHHHHHHHHHHHIIIIIT-TTTS-HHHHHHHHHHHHHHHHHHHHHHHHHHHPPP-----

Foldseek 3Di:
DDDDPPPPPDPDPVVVVVLVVVLVVLVVVLVCLQPPNDDDPPVSVVVNVVSVVVNVCSCVVPVVVVVVDDCVVVVVVVVVVVVVCVVVVVVVVCVVPPDDDDDDD